Protein AF-A0A2V9LB03-F1 (afdb_monomer_lite)

Radius of gyration: 13.17 Å; chains: 1; bounding box: 29×32×26 Å

pLDDT: mean 88.95, std 8.28, range [57.41, 96.69]

Secondary structure (DSSP, 8-state):
-TT----S-PPPHHHHHTSEEEE-SSSTTT-EEEEPPP-

Structure (mmCIF, N/CA/C/O backbone):
data_AF-A0A2V9LB03-F1
#
_entry.id   AF-A0A2V9LB03-F1
#
loop_
_atom_site.group_PDB
_atom_site.id
_atom_site.type_symbol
_atom_site.label_atom_id
_atom_site.label_alt_id
_atom_site.label_comp_id
_atom_site.label_asym_id
_atom_site.label_entity_id
_atom_site.label_seq_id
_atom_site.pdbx_PDB_ins_code
_atom_site.Cartn_x
_atom_site.Cartn_y
_atom_site.Cartn_z
_atom_site.occupancy
_atom_site.B_iso_or_equiv
_atom_site.auth_seq_id
_atom_site.auth_comp_id
_atom_site.auth_asym_id
_atom_site.auth_atom_id
_atom_site.pdbx_PDB_model_num
ATOM 1 N N . ASP A 1 1 ? -12.258 20.900 7.427 1.00 62.25 1 ASP A N 1
ATOM 2 C CA . ASP A 1 1 ? -11.221 20.647 6.409 1.00 62.25 1 ASP A CA 1
ATOM 3 C C . ASP A 1 1 ? -11.258 19.162 6.054 1.00 62.25 1 ASP A C 1
ATOM 5 O O . ASP A 1 1 ? -11.032 18.346 6.932 1.00 62.25 1 ASP A O 1
ATOM 9 N N . LYS A 1 2 ? -11.655 18.790 4.829 1.00 74.44 2 LYS A N 1
ATOM 10 C CA . LYS A 1 2 ? -11.940 17.388 4.431 1.00 74.44 2 LYS A CA 1
ATOM 11 C C . LYS A 1 2 ? -10.682 16.555 4.121 1.00 74.44 2 LYS A C 1
ATOM 13 O O . LYS A 1 2 ? -10.781 15.480 3.548 1.00 74.44 2 LYS A O 1
ATOM 18 N N . ARG A 1 3 ? -9.503 17.082 4.448 1.00 81.75 3 ARG A N 1
ATOM 19 C CA . ARG A 1 3 ? -8.194 16.467 4.175 1.00 81.75 3 ARG A CA 1
ATOM 20 C C . ARG A 1 3 ? -7.638 15.675 5.359 1.00 81.75 3 ARG A C 1
ATOM 22 O O . ARG A 1 3 ? -6.536 15.147 5.268 1.00 81.75 3 ARG A O 1
ATOM 29 N N . TRP A 1 4 ? -8.380 15.625 6.461 1.00 83.88 4 TRP A N 1
ATOM 30 C CA . TRP A 1 4 ? -8.008 14.857 7.638 1.00 83.88 4 TRP A CA 1
ATOM 31 C C . TRP A 1 4 ? -8.475 13.420 7.476 1.00 83.88 4 TRP A C 1
ATOM 33 O O . TRP A 1 4 ? -9.673 13.152 7.406 1.00 83.88 4 TRP A O 1
ATOM 43 N N . TYR A 1 5 ? -7.503 12.522 7.415 1.00 83.38 5 TYR A N 1
ATOM 44 C CA . TYR A 1 5 ? -7.717 11.087 7.440 1.00 83.38 5 TYR A CA 1
ATOM 45 C C . TYR A 1 5 ? -7.233 10.560 8.781 1.00 83.38 5 TYR A C 1
ATOM 47 O O . TYR A 1 5 ? -6.250 11.060 9.332 1.00 83.38 5 TYR A O 1
ATOM 55 N N . GLU A 1 6 ? -7.935 9.565 9.306 1.00 86.31 6 GLU A N 1
ATOM 56 C CA . GLU A 1 6 ? -7.499 8.860 10.500 1.00 86.31 6 GLU A CA 1
ATOM 57 C C . GLU A 1 6 ? -6.172 8.146 10.209 1.00 86.31 6 GLU A C 1
ATOM 59 O O . GLU A 1 6 ? -6.028 7.449 9.202 1.00 86.31 6 GLU A O 1
ATOM 64 N N . THR A 1 7 ? -5.176 8.369 11.063 1.00 87.81 7 THR A N 1
ATOM 65 C CA . THR A 1 7 ? -3.833 7.795 10.933 1.00 87.81 7 THR A CA 1
ATOM 66 C C . THR A 1 7 ? -3.554 6.835 12.087 1.00 87.81 7 THR A C 1
ATOM 68 O O . THR A 1 7 ? -4.227 6.862 13.113 1.00 87.81 7 THR A O 1
ATOM 71 N N . GLY A 1 8 ? -2.573 5.943 11.920 1.00 89.44 8 GLY A N 1
ATOM 72 C CA . GLY A 1 8 ? -2.211 4.953 12.944 1.00 89.44 8 GLY A CA 1
ATOM 73 C C . GLY A 1 8 ? -3.118 3.717 12.998 1.00 89.44 8 GLY A C 1
ATOM 74 O O . GLY A 1 8 ? -2.824 2.781 13.737 1.00 89.44 8 GLY A O 1
ATOM 75 N N . VAL A 1 9 ? -4.173 3.667 12.182 1.00 88.12 9 VAL A N 1
ATOM 76 C CA . VAL A 1 9 ? -5.011 2.474 12.019 1.00 88.12 9 VAL A CA 1
ATOM 77 C C . VAL A 1 9 ? -4.261 1.447 11.170 1.00 88.12 9 VAL A C 1
ATOM 79 O O . VAL A 1 9 ? -4.036 1.652 9.977 1.00 88.12 9 VAL A O 1
ATOM 82 N N . LYS A 1 10 ? -3.859 0.334 11.792 1.00 90.06 10 LYS A N 1
ATOM 83 C CA . LYS A 1 10 ? -3.234 -0.806 11.112 1.00 90.06 10 LYS A CA 1
ATOM 84 C C . LYS A 1 10 ? -4.300 -1.846 10.765 1.00 90.06 10 LYS A C 1
ATOM 86 O O . LYS A 1 10 ? -5.029 -2.295 11.644 1.00 90.06 10 LYS A O 1
ATOM 91 N N . ILE A 1 11 ? -4.352 -2.249 9.499 1.00 88.94 11 ILE A N 1
ATOM 92 C CA . ILE A 1 11 ? -5.140 -3.407 9.057 1.00 88.94 11 ILE A CA 1
ATOM 93 C C . ILE A 1 11 ? -4.364 -4.705 9.295 1.00 88.94 11 ILE A C 1
ATOM 95 O O . ILE A 1 11 ? -3.132 -4.687 9.371 1.00 88.94 11 ILE A O 1
ATOM 99 N N . SER A 1 12 ? -5.074 -5.825 9.433 1.00 93.62 12 SER A N 1
ATOM 100 C CA . SER A 1 12 ? -4.424 -7.120 9.648 1.00 93.62 12 SER A CA 1
ATOM 101 C C . SER A 1 12 ? -3.659 -7.586 8.404 1.00 93.62 12 SER A C 1
ATOM 103 O O . SER A 1 12 ? -3.921 -7.136 7.284 1.00 93.62 12 SER A O 1
ATO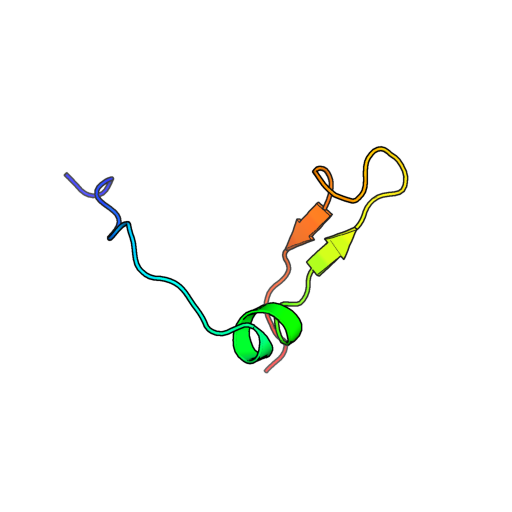M 105 N N . ASP A 1 13 ? -2.719 -8.513 8.589 1.00 91.44 13 ASP A N 1
ATOM 106 C CA . ASP A 1 13 ? -1.939 -9.059 7.476 1.00 91.44 13 ASP A CA 1
ATOM 107 C C . ASP A 1 13 ? -2.830 -9.866 6.512 1.00 91.44 13 ASP A C 1
ATOM 109 O O . ASP A 1 13 ? -2.576 -9.894 5.308 1.00 91.44 13 ASP A O 1
ATOM 113 N N . GLU A 1 14 ? -3.903 -10.486 7.009 1.00 92.88 14 GLU A N 1
ATOM 114 C CA . GLU A 1 14 ? -4.930 -11.145 6.194 1.00 92.88 14 GLU A CA 1
ATOM 115 C C . GLU A 1 14 ? -5.667 -10.130 5.318 1.00 92.88 14 GLU A C 1
ATOM 117 O O . GLU A 1 14 ? -5.737 -10.299 4.104 1.00 92.88 14 GLU A O 1
ATOM 122 N N . GLN A 1 15 ? -6.126 -9.020 5.904 1.00 91.50 15 GLN A N 1
ATOM 123 C CA . GLN A 1 15 ? -6.800 -7.958 5.152 1.00 91.50 15 GLN A CA 1
ATOM 124 C C . GLN A 1 15 ? -5.889 -7.337 4.090 1.00 91.50 15 GLN A C 1
ATOM 126 O O . GLN A 1 15 ? -6.366 -6.958 3.021 1.00 91.50 15 GLN A O 1
ATOM 131 N N . MET A 1 16 ? -4.589 -7.232 4.378 1.00 90.69 16 MET A N 1
ATOM 132 C CA . MET A 1 16 ? -3.589 -6.749 3.430 1.00 90.69 16 MET A CA 1
ATOM 133 C C . MET A 1 16 ? -3.410 -7.713 2.246 1.00 90.69 16 MET A C 1
ATOM 135 O O . MET A 1 16 ? -3.266 -7.257 1.113 1.00 90.69 16 MET A O 1
ATOM 139 N N . LYS A 1 17 ? -3.453 -9.033 2.483 1.00 89.56 17 LYS A N 1
ATOM 140 C CA . LYS A 1 17 ? -3.376 -10.062 1.426 1.00 89.56 17 LYS A CA 1
ATOM 141 C C . LYS A 1 17 ? -4.596 -10.059 0.509 1.00 89.56 17 LYS A C 1
ATOM 143 O O . LYS A 1 17 ? -4.452 -10.334 -0.677 1.00 89.56 17 LYS A O 1
ATOM 148 N N . ASP A 1 18 ? -5.762 -9.705 1.040 1.00 91.81 18 ASP A N 1
ATOM 149 C CA . ASP A 1 18 ? -7.006 -9.612 0.270 1.00 91.81 18 ASP A CA 1
ATOM 150 C C . ASP A 1 18 ? -7.066 -8.372 -0.642 1.00 91.81 18 ASP A C 1
ATOM 152 O O . ASP A 1 18 ? -8.006 -8.207 -1.428 1.00 91.81 18 ASP A O 1
ATOM 156 N N . LEU A 1 19 ? -6.099 -7.454 -0.543 1.00 91.00 19 LEU A N 1
ATOM 157 C CA . LEU A 1 19 ? -6.026 -6.304 -1.437 1.00 91.00 19 LEU A CA 1
ATOM 158 C C . LEU A 1 19 ? -5.599 -6.738 -2.843 1.00 91.00 19 LEU A C 1
ATOM 160 O O . LEU A 1 19 ? -4.620 -7.454 -3.038 1.00 91.00 19 LEU A O 1
ATOM 164 N N . ASN A 1 20 ? -6.296 -6.218 -3.852 1.00 93.00 20 ASN A N 1
ATOM 165 C CA . ASN A 1 20 ? -5.981 -6.452 -5.260 1.00 93.00 20 ASN A CA 1
ATOM 166 C C . ASN A 1 20 ? -4.823 -5.539 -5.711 1.00 93.00 20 ASN A C 1
ATOM 168 O O . ASN A 1 20 ? -5.021 -4.551 -6.432 1.00 93.00 20 ASN A O 1
ATOM 172 N N . ILE A 1 21 ? -3.623 -5.854 -5.213 1.00 92.94 21 ILE A N 1
ATOM 173 C CA . ILE A 1 21 ? -2.364 -5.158 -5.496 1.00 92.94 21 ILE A CA 1
ATOM 174 C C . ILE A 1 21 ? -1.634 -5.873 -6.632 1.00 92.94 21 ILE A C 1
ATOM 176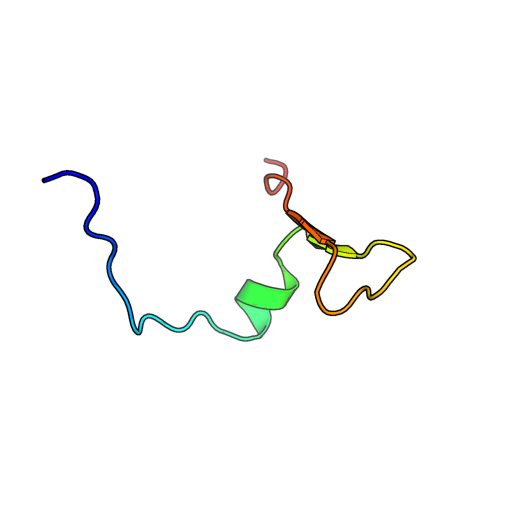 O O . ILE A 1 21 ? -1.379 -7.074 -6.578 1.00 92.94 21 ILE A O 1
ATOM 180 N N . ARG A 1 22 ? -1.256 -5.115 -7.660 1.00 93.62 22 ARG A N 1
ATOM 181 C CA . ARG A 1 22 ? -0.503 -5.596 -8.820 1.00 93.62 22 ARG A CA 1
ATOM 182 C C . ARG A 1 22 ? 0.883 -4.953 -8.842 1.00 93.62 22 ARG A C 1
ATOM 184 O O . ARG A 1 22 ? 0.974 -3.775 -9.191 1.00 93.62 22 ARG A O 1
ATOM 191 N N . PRO A 1 23 ? 1.951 -5.677 -8.470 1.00 95.12 23 PRO A N 1
A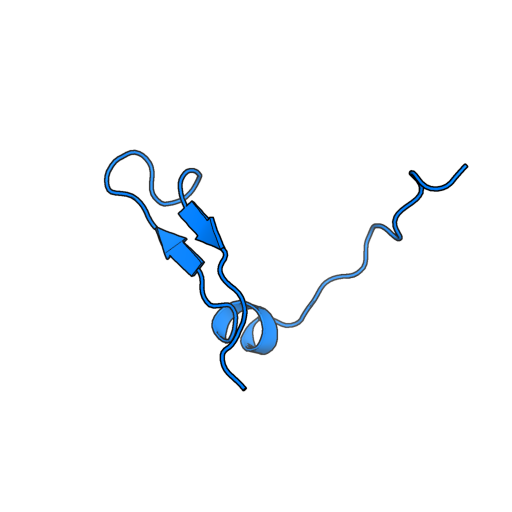TOM 192 C CA . PRO A 1 23 ? 3.307 -5.147 -8.533 1.00 95.12 23 PRO A CA 1
ATOM 193 C C . PRO A 1 23 ? 3.747 -4.924 -9.985 1.00 95.12 23 PRO A C 1
ATOM 195 O O . PRO A 1 23 ? 3.380 -5.682 -10.883 1.00 95.12 23 PRO A O 1
ATOM 198 N N . HIS A 1 24 ? 4.541 -3.882 -10.221 1.00 96.69 24 HIS A N 1
ATOM 199 C CA . HIS A 1 24 ? 5.149 -3.597 -11.520 1.00 96.69 24 HIS A CA 1
ATOM 200 C C . HIS A 1 24 ? 6.569 -4.167 -11.614 1.00 96.69 24 HIS A C 1
ATOM 202 O O . HIS A 1 24 ? 7.215 -4.455 -10.611 1.00 96.69 24 HIS A O 1
ATOM 208 N N . ASN A 1 25 ? 7.086 -4.283 -12.838 1.00 96.06 25 ASN A N 1
ATOM 209 C CA . ASN A 1 25 ? 8.381 -4.925 -13.092 1.00 96.06 25 ASN A CA 1
ATOM 210 C C . ASN A 1 25 ? 9.571 -4.167 -12.480 1.00 96.06 25 ASN A C 1
ATOM 212 O O . ASN A 1 25 ? 10.536 -4.785 -12.039 1.00 96.06 25 ASN A O 1
ATOM 216 N N . GLN A 1 26 ? 9.517 -2.833 -12.451 1.00 95.81 26 GLN A N 1
ATOM 217 C CA . GLN A 1 26 ? 10.579 -2.010 -11.879 1.00 95.81 26 GLN A CA 1
ATOM 218 C C . GLN A 1 26 ? 10.227 -1.626 -10.445 1.00 95.81 26 GLN A C 1
ATOM 220 O O . GLN A 1 26 ? 9.276 -0.879 -10.224 1.00 95.81 26 GLN A O 1
ATOM 225 N N . ASN A 1 27 ? 11.044 -2.080 -9.493 1.00 93.75 27 ASN A N 1
ATOM 226 C CA . ASN A 1 27 ? 10.898 -1.825 -8.058 1.00 93.75 27 ASN A CA 1
ATOM 227 C C . ASN A 1 27 ? 9.505 -2.212 -7.516 1.00 93.75 27 ASN A C 1
ATOM 229 O O . ASN A 1 27 ? 8.822 -1.358 -6.950 1.00 93.75 27 ASN A O 1
ATOM 233 N N . PRO A 1 28 ? 9.085 -3.487 -7.635 1.00 89.62 28 PRO A N 1
ATOM 234 C CA . PRO A 1 28 ? 7.735 -3.953 -7.280 1.00 89.62 28 PRO A CA 1
ATOM 235 C C . PRO A 1 28 ? 7.313 -3.651 -5.836 1.00 89.62 28 PRO A C 1
ATOM 237 O O . PRO A 1 28 ? 6.128 -3.504 -5.560 1.00 89.62 28 PRO A O 1
ATOM 240 N N . ALA A 1 29 ? 8.274 -3.528 -4.914 1.00 90.81 29 ALA A N 1
ATOM 241 C CA . ALA A 1 29 ? 8.013 -3.161 -3.521 1.00 90.81 29 AL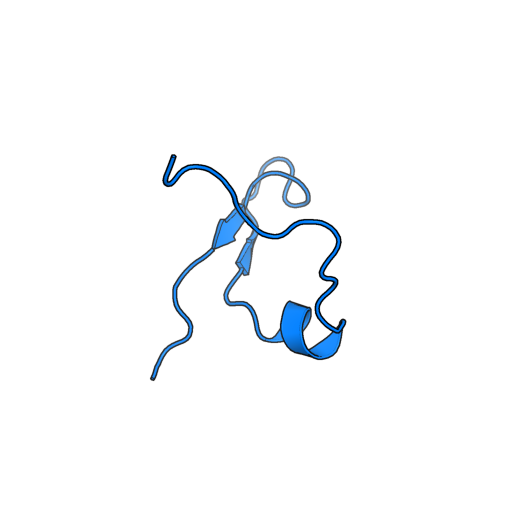A A CA 1
ATOM 242 C C . ALA A 1 29 ? 7.457 -1.731 -3.358 1.00 90.81 29 ALA A C 1
ATOM 244 O O . ALA A 1 29 ? 6.791 -1.435 -2.372 1.00 90.81 29 ALA A O 1
ATOM 245 N N . TRP A 1 30 ? 7.731 -0.852 -4.324 1.00 93.31 30 TRP A N 1
ATOM 246 C CA . TRP A 1 30 ? 7.354 0.564 -4.299 1.00 93.31 30 TRP A CA 1
ATOM 247 C C . TRP A 1 30 ? 6.405 0.939 -5.435 1.00 93.31 30 TRP A C 1
ATOM 249 O O . TRP A 1 30 ? 5.625 1.876 -5.302 1.00 93.31 30 TRP A O 1
ATOM 259 N N . ASN A 1 31 ? 6.484 0.220 -6.555 1.00 95.31 31 ASN A N 1
ATOM 260 C CA . ASN A 1 31 ? 5.730 0.490 -7.765 1.00 95.31 31 ASN A CA 1
ATOM 261 C C . ASN A 1 31 ? 4.692 -0.610 -7.979 1.00 95.31 31 ASN A C 1
ATOM 263 O O . ASN A 1 31 ? 5.011 -1.719 -8.414 1.00 95.31 31 ASN A O 1
ATOM 267 N N . TYR A 1 32 ? 3.447 -0.297 -7.651 1.00 95.62 32 TYR A N 1
ATOM 268 C CA . TYR A 1 32 ? 2.322 -1.207 -7.774 1.00 95.62 32 TYR A CA 1
ATOM 269 C C . TYR A 1 32 ? 1.040 -0.430 -8.070 1.00 95.62 32 TYR A C 1
ATOM 271 O O . TYR A 1 32 ? 0.920 0.756 -7.767 1.00 95.62 32 TYR A O 1
ATOM 279 N N . SER A 1 33 ? 0.059 -1.125 -8.633 1.00 95.06 33 SER A N 1
ATOM 280 C CA . SER A 1 33 ? -1.298 -0.617 -8.818 1.00 95.06 33 SER A CA 1
ATOM 281 C C . SER A 1 33 ? -2.241 -1.270 -7.814 1.00 95.06 33 SER A C 1
ATOM 283 O O . SER A 1 33 ? -2.226 -2.489 -7.662 1.00 95.06 33 SER A O 1
ATOM 285 N N . ILE A 1 34 ? -3.087 -0.477 -7.157 1.00 94.44 34 ILE A N 1
ATOM 286 C CA . ILE A 1 34 ? -4.199 -0.985 -6.343 1.00 94.44 34 ILE A CA 1
ATOM 287 C C . ILE A 1 34 ? -5.476 -0.844 -7.166 1.00 94.44 34 ILE A C 1
ATOM 289 O O . ILE A 1 34 ? -5.761 0.230 -7.693 1.00 94.44 34 ILE A O 1
ATOM 293 N N . SER A 1 35 ? -6.247 -1.921 -7.274 1.00 92.81 35 SER A N 1
ATOM 294 C CA . SER A 1 35 ? -7.557 -1.907 -7.931 1.00 92.81 35 SER A CA 1
ATOM 295 C C . SER A 1 35 ? -8.669 -2.298 -6.954 1.00 92.81 35 SER A C 1
ATOM 297 O O . SER A 1 35 ? -8.383 -2.921 -5.928 1.00 92.81 35 SER A O 1
ATOM 299 N N . PRO A 1 36 ? -9.934 -1.917 -7.218 1.00 92.62 36 PRO A N 1
ATOM 300 C CA . PRO A 1 36 ? -11.050 -2.332 -6.382 1.00 92.62 36 PRO A CA 1
ATOM 301 C C . PRO A 1 36 ? -11.097 -3.855 -6.241 1.00 92.62 36 PRO A C 1
ATOM 303 O O . PRO A 1 36 ? -10.785 -4.599 -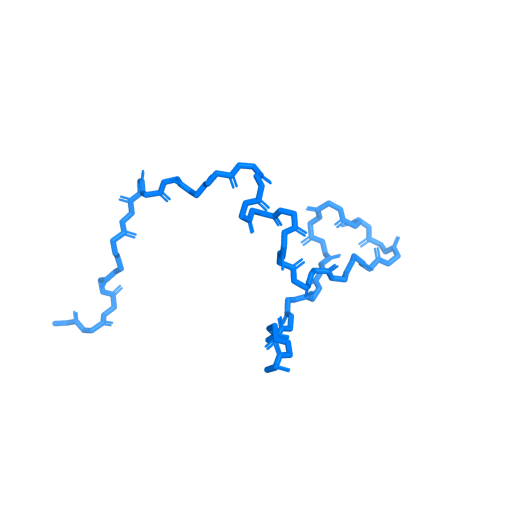7.179 1.00 92.62 36 PRO A O 1
ATOM 306 N N . ARG A 1 37 ? -11.500 -4.321 -5.060 1.00 86.56 37 ARG A N 1
ATOM 307 C CA . ARG A 1 37 ? -11.899 -5.717 -4.883 1.00 86.56 37 ARG A CA 1
ATOM 308 C C . ARG A 1 37 ? -13.180 -5.913 -5.702 1.00 86.56 37 ARG A C 1
ATOM 310 O O . ARG A 1 37 ? -14.060 -5.056 -5.643 1.00 86.56 37 ARG A O 1
ATOM 317 N N . GLY A 1 38 ? -13.229 -6.955 -6.533 1.00 79.44 38 GLY A N 1
ATOM 318 C CA . GLY A 1 38 ? -14.452 -7.298 -7.263 1.00 79.44 38 GLY A CA 1
ATOM 319 C C . GLY A 1 38 ? -15.594 -7.567 -6.279 1.00 79.44 38 GLY A C 1
ATOM 320 O O . GLY A 1 38 ? -15.323 -8.016 -5.165 1.00 79.44 38 GLY A O 1
ATOM 321 N N . ASN A 1 39 ? -16.827 -7.241 -6.676 1.00 57.41 39 ASN A N 1
ATOM 322 C CA . ASN A 1 39 ? -18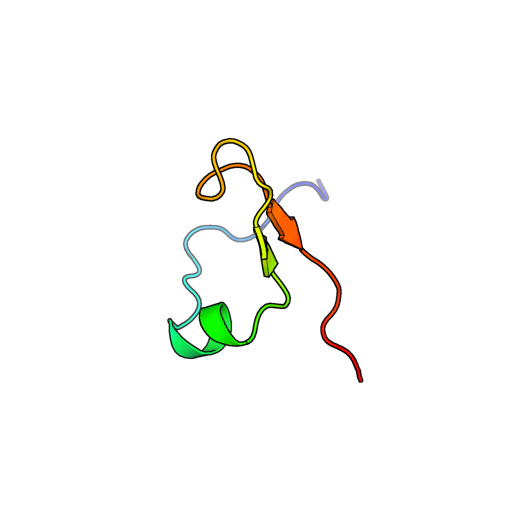.029 -7.642 -5.934 1.00 57.41 39 ASN A CA 1
ATOM 323 C C . ASN A 1 39 ? -18.198 -9.161 -5.935 1.00 57.41 39 ASN A C 1
ATOM 325 O O . ASN A 1 39 ? -17.903 -9.770 -6.990 1.00 57.41 39 ASN A O 1
#

Foldseek 3Di:
DVPDDDPPDDDDPVVVVQWPWAADPPPSVPHIDTDDRDD

Sequence (39 aa):
DKRWYETGVKISDEQMKDLNIRPHNQNPAWNYSISPRGN